Protein AF-A0A2P5WRZ6-F1 (afdb_monomer)

Radius of gyration: 30.96 Å; Cα contacts (8 Å, |Δi|>4): 59; chains: 1; bounding box: 81×40×63 Å

Mean predicted aligned error: 20.82 Å

Secondary structure (DSSP, 8-state):
--SSSSSSSS------HHHHHHHHHHHHHHHHHH-S--HHHHHHHHHTT--GGGGS-GGGSHHHHHHHHTS-------GGG-SS-GGG------TTTSPPSS-SPPP-PPP-GGG-----SSPBPTTT--BT--GGG---

Foldseek 3Di:
DPPPPPPPPPDPPDDDPVVVVVCVVVQVVCCVVVLADDPVLVVVCVVVVHDCVVSHDPCPDPVVVCVVVVDDDPPPPDPVPDPDDCVVPPVPPPPVPDDDPPDDPDPPDDDDPVNDDDPDPADAEPPPRHHDDYVVPDPD

pLDDT: mean 72.68, std 15.56, range [30.08, 92.75]

Solvent-accessible surface area (backbone atoms only — not comparable to full-atom values): 9472 Å² total; per-residue (Å²): 146,82,87,85,73,83,81,78,85,78,79,86,71,84,72,56,76,71,59,52,52,53,52,49,51,57,54,52,50,48,30,72,73,65,42,41,69,46,73,67,58,47,54,52,23,58,75,69,74,44,74,55,68,81,54,44,41,66,75,77,34,68,68,44,45,49,59,66,65,63,54,79,71,74,71,78,69,59,79,89,74,49,93,64,64,70,82,75,65,67,81,71,75,57,75,88,76,49,78,71,86,82,62,78,77,79,78,82,74,79,81,52,76,91,68,60,73,75,88,69,72,80,67,50,15,84,79,82,63,43,67,90,43,50,66,91,69,55,95,123

Organism: Gossypium barbadense (NCBI:txid3634)

Sequence (140 aa):
MTWLESDMEGYTNTPSDGEVDECRSIFMMRFQTLHYPCAHVMAASTKVSLHFEKFIDEVYTLKCTLRVWENEFHVLLDLSTWEVPLTTLELVPDKGLRRNPKGHPQSSKIHNEMDIREKSDKKLCGVCRLAGHNRSKCLH

Structure (mmCIF, N/CA/C/O backbone):
data_AF-A0A2P5WRZ6-F1
#
_entry.id   AF-A0A2P5WRZ6-F1
#
loop_
_atom_site.group_PDB
_atom_site.id
_atom_site.type_symbol
_atom_site.label_atom_id
_atom_site.label_alt_id
_atom_site.label_comp_id
_atom_site.label_asym_id
_atom_site.label_entity_id
_atom_site.label_seq_id
_atom_site.pdbx_PDB_ins_code
_atom_site.C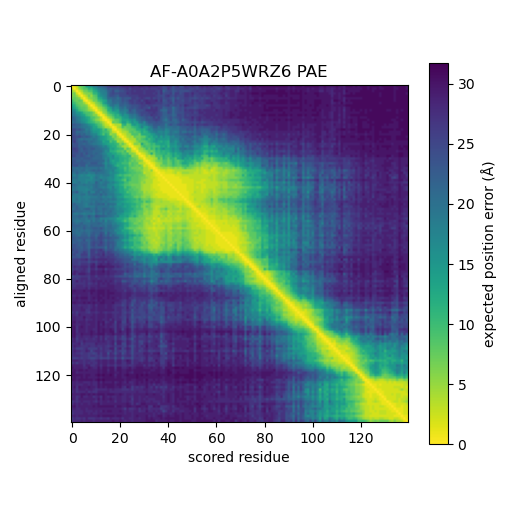artn_x
_atom_site.Cartn_y
_atom_site.Cartn_z
_atom_site.occupancy
_atom_site.B_iso_or_equiv
_atom_site.auth_seq_id
_atom_site.auth_comp_id
_atom_site.auth_asym_id
_atom_site.auth_atom_id
_atom_site.pdbx_PDB_model_num
ATOM 1 N N . MET A 1 1 ? 14.863 -23.299 -6.876 1.00 43.09 1 MET A N 1
ATOM 2 C CA . MET A 1 1 ? 15.542 -22.547 -7.950 1.00 43.09 1 MET A CA 1
ATOM 3 C C . MET A 1 1 ? 15.029 -23.027 -9.314 1.00 43.09 1 MET A C 1
ATOM 5 O O . MET A 1 1 ? 15.828 -23.411 -10.144 1.00 43.09 1 MET A O 1
ATOM 9 N N . THR A 1 2 ? 13.703 -23.043 -9.522 1.00 40.53 2 THR A N 1
ATOM 10 C CA . THR A 1 2 ? 13.052 -23.480 -10.785 1.00 40.53 2 THR A CA 1
ATOM 11 C C . THR A 1 2 ? 11.623 -22.916 -10.941 1.00 40.53 2 THR A C 1
ATOM 13 O O . THR A 1 2 ? 10.811 -23.473 -11.663 1.00 40.53 2 THR A O 1
ATOM 16 N N . TRP A 1 3 ? 11.284 -21.815 -10.259 1.00 30.08 3 TRP A N 1
ATOM 17 C CA . TRP A 1 3 ? 9.945 -21.195 -10.337 1.00 30.08 3 TRP A CA 1
ATOM 18 C C . TRP A 1 3 ? 9.994 -19.728 -10.800 1.00 30.08 3 TRP A C 1
ATOM 20 O O . TRP A 1 3 ? 9.095 -18.955 -10.504 1.00 30.08 3 TRP A O 1
ATOM 30 N N . LEU A 1 4 ? 11.058 -19.332 -11.508 1.00 42.81 4 LEU A N 1
ATOM 31 C CA . LEU A 1 4 ? 11.237 -17.977 -12.056 1.00 42.81 4 LEU A CA 1
ATOM 32 C C . LEU A 1 4 ? 11.672 -17.983 -13.533 1.00 42.81 4 LEU A C 1
ATOM 34 O O . LEU A 1 4 ? 12.273 -17.023 -14.001 1.00 42.81 4 LEU A O 1
ATOM 38 N N . GLU A 1 5 ? 11.381 -19.054 -14.274 1.00 39.41 5 GLU A N 1
ATOM 39 C CA . GLU A 1 5 ? 11.706 -19.132 -15.711 1.00 39.41 5 GLU A CA 1
ATOM 40 C C . GLU A 1 5 ? 10.474 -19.303 -16.612 1.00 39.41 5 GLU A C 1
ATOM 42 O O . GLU A 1 5 ? 10.603 -19.200 -17.824 1.00 39.41 5 GLU A O 1
ATOM 47 N N . SER A 1 6 ? 9.267 -19.491 -16.063 1.00 36.31 6 SER A N 1
ATOM 48 C CA . SER A 1 6 ? 8.074 -19.773 -16.885 1.00 36.31 6 SER A CA 1
ATOM 49 C C . SER A 1 6 ? 7.199 -18.560 -17.221 1.00 36.31 6 SER A C 1
ATOM 51 O O . SER A 1 6 ? 6.359 -18.671 -18.106 1.00 36.31 6 SER A O 1
ATOM 53 N N . ASP A 1 7 ? 7.419 -17.395 -16.602 1.00 40.50 7 ASP A N 1
ATOM 54 C CA . ASP A 1 7 ? 6.585 -16.200 -16.842 1.00 40.50 7 ASP A CA 1
ATOM 55 C C . ASP A 1 7 ? 7.252 -15.145 -17.748 1.00 40.50 7 ASP A C 1
ATOM 57 O O . ASP A 1 7 ? 6.705 -14.060 -17.950 1.00 40.50 7 ASP A O 1
ATOM 61 N N . MET A 1 8 ? 8.425 -15.440 -18.325 1.00 44.78 8 MET A N 1
ATOM 62 C CA . MET A 1 8 ? 9.182 -14.484 -19.151 1.00 44.78 8 MET A CA 1
ATOM 63 C C . MET A 1 8 ? 9.031 -14.656 -20.673 1.00 44.78 8 MET A C 1
ATOM 65 O O . MET A 1 8 ? 9.710 -13.960 -21.420 1.00 44.78 8 MET A O 1
ATOM 69 N N . GLU A 1 9 ? 8.130 -15.516 -21.159 1.00 43.38 9 GLU A N 1
ATOM 70 C CA . GLU A 1 9 ? 7.896 -15.696 -22.609 1.00 43.38 9 GLU A CA 1
ATOM 71 C C . GLU A 1 9 ? 6.635 -14.981 -23.145 1.00 43.38 9 GLU A C 1
ATOM 73 O O . GLU A 1 9 ? 6.262 -15.153 -24.302 1.00 43.38 9 GLU A O 1
ATOM 78 N N . GLY A 1 10 ? 5.979 -14.132 -22.343 1.00 40.53 10 GLY A N 1
ATOM 79 C CA . GLY A 1 10 ? 4.699 -13.504 -22.717 1.00 40.53 10 GLY A CA 1
ATOM 80 C C . GLY A 1 10 ? 4.719 -12.027 -23.137 1.00 40.53 10 GLY A C 1
ATOM 81 O O . GLY A 1 10 ? 3.684 -11.518 -23.557 1.00 40.53 10 GLY A O 1
ATOM 82 N N . TYR A 1 11 ? 5.839 -11.306 -23.027 1.00 44.19 11 TYR A N 1
ATOM 83 C CA . TYR A 1 11 ? 5.880 -9.851 -23.264 1.00 44.19 11 TYR A CA 1
ATOM 84 C C . TYR A 1 11 ? 6.695 -9.479 -24.511 1.00 44.19 11 TYR A C 1
ATOM 86 O O . TYR A 1 11 ? 7.703 -8.783 -24.440 1.00 44.19 11 TYR A O 1
ATOM 94 N N . THR A 1 12 ? 6.237 -9.906 -25.689 1.00 45.12 12 THR A N 1
ATOM 95 C CA . THR A 1 12 ? 6.702 -9.361 -26.980 1.00 45.12 12 THR A CA 1
ATOM 96 C C . THR A 1 12 ? 5.676 -8.405 -27.582 1.00 45.12 12 THR A C 1
ATOM 98 O O . THR A 1 12 ? 5.293 -8.540 -28.740 1.00 45.12 12 THR A O 1
ATOM 101 N N . ASN A 1 13 ? 5.232 -7.422 -26.802 1.00 51.28 13 ASN A N 1
ATOM 102 C CA . ASN A 1 13 ? 4.683 -6.197 -27.372 1.00 51.28 13 ASN A CA 1
ATOM 103 C C . ASN A 1 13 ? 5.735 -5.116 -27.162 1.00 51.28 13 ASN A C 1
ATOM 105 O O . ASN A 1 13 ? 5.921 -4.647 -26.043 1.00 51.28 13 ASN A O 1
ATOM 109 N N . THR A 1 14 ? 6.466 -4.775 -28.222 1.00 52.50 14 THR A N 1
ATOM 110 C CA . THR A 1 14 ? 7.314 -3.582 -28.256 1.00 52.50 14 THR A CA 1
ATOM 111 C C . THR A 1 14 ? 6.401 -2.359 -28.133 1.00 52.50 14 THR A C 1
ATOM 113 O O . THR A 1 14 ? 5.622 -2.122 -29.062 1.00 52.50 14 THR A O 1
ATOM 116 N N . PRO A 1 15 ? 6.433 -1.607 -27.018 1.00 49.06 15 PRO A N 1
ATOM 117 C CA . PRO A 1 15 ? 5.628 -0.401 -26.885 1.00 49.06 15 PRO A CA 1
ATOM 118 C C . PRO A 1 15 ? 6.155 0.650 -27.859 1.00 49.06 15 PRO A C 1
ATOM 120 O O . PRO A 1 15 ? 7.362 0.741 -28.090 1.00 49.06 15 PRO A O 1
ATOM 123 N N . SER A 1 16 ? 5.252 1.430 -28.447 1.00 52.25 16 SER A N 1
ATOM 124 C CA . S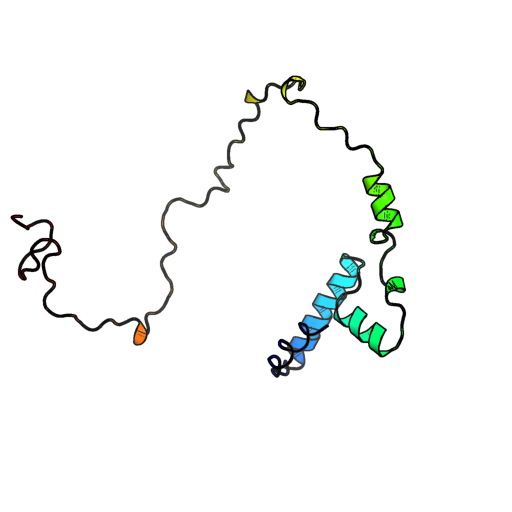ER A 1 16 ? 5.637 2.544 -29.316 1.00 52.25 16 SER A CA 1
ATOM 125 C C . SER A 1 16 ? 6.469 3.575 -28.539 1.00 52.25 16 SER A C 1
ATOM 127 O O . SER A 1 16 ? 6.230 3.792 -27.351 1.00 52.25 16 SER A O 1
ATOM 129 N N . ASP A 1 17 ? 7.433 4.225 -29.199 1.00 50.34 17 ASP A N 1
ATOM 130 C CA . ASP A 1 17 ? 8.431 5.107 -28.565 1.00 50.34 17 ASP A CA 1
ATOM 131 C C . ASP A 1 17 ? 7.828 6.212 -27.668 1.00 50.34 17 ASP A C 1
ATOM 133 O O . ASP A 1 17 ? 8.443 6.621 -26.684 1.00 50.34 17 ASP A O 1
ATOM 137 N N . GLY A 1 18 ? 6.596 6.657 -27.953 1.00 49.19 18 GLY A N 1
ATOM 138 C CA . GLY A 1 18 ? 5.878 7.647 -27.139 1.00 49.19 18 GLY A CA 1
ATOM 139 C C . GLY A 1 18 ? 5.349 7.120 -25.797 1.00 49.19 18 GLY A C 1
ATOM 140 O O . GLY A 1 18 ? 5.276 7.869 -24.827 1.00 49.19 18 GLY A O 1
ATOM 141 N N . GLU A 1 19 ? 5.033 5.829 -25.705 1.00 45.78 19 GLU A N 1
ATOM 142 C CA . GLU A 1 19 ? 4.515 5.177 -24.491 1.00 45.78 19 GLU A CA 1
ATOM 143 C C . GLU A 1 19 ? 5.656 4.841 -23.511 1.00 45.78 19 GLU A C 1
ATOM 145 O O . GLU A 1 19 ? 5.496 4.872 -22.286 1.00 45.78 19 GLU A O 1
ATOM 150 N N . VAL A 1 20 ? 6.850 4.598 -24.063 1.00 51.34 20 VAL A N 1
ATOM 151 C CA . VAL A 1 20 ? 8.091 4.375 -23.312 1.00 51.34 20 VAL A CA 1
ATOM 152 C C . VAL A 1 20 ? 8.542 5.656 -22.606 1.00 51.34 20 VAL A C 1
ATOM 154 O O . VAL A 1 20 ? 8.980 5.583 -21.459 1.00 51.34 20 VAL A O 1
ATOM 157 N N . ASP A 1 21 ? 8.400 6.827 -23.235 1.00 49.38 21 ASP A N 1
ATOM 158 C CA . ASP A 1 21 ? 8.821 8.119 -22.669 1.00 49.38 21 ASP A CA 1
ATOM 159 C C . ASP A 1 21 ? 7.896 8.608 -21.537 1.00 49.38 21 ASP A C 1
ATOM 161 O O . ASP A 1 21 ? 8.378 9.094 -20.508 1.00 49.38 21 ASP A O 1
ATOM 165 N N . GLU A 1 22 ? 6.580 8.406 -21.660 1.00 45.38 22 GLU A N 1
ATOM 166 C CA . GLU A 1 22 ? 5.616 8.697 -20.589 1.00 45.38 22 GLU A CA 1
ATOM 167 C C . GLU A 1 22 ? 5.797 7.746 -19.395 1.00 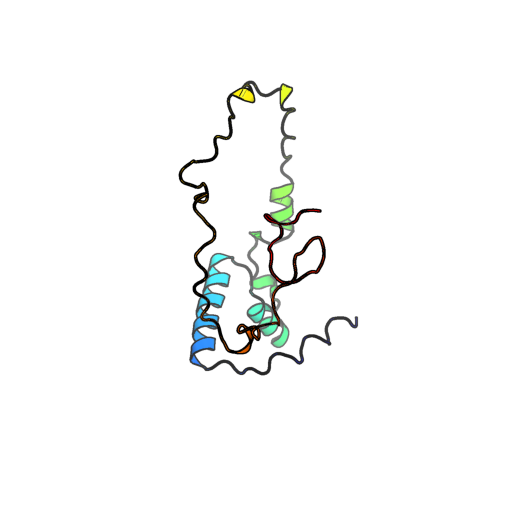45.38 22 GLU A C 1
ATOM 169 O O . GLU A 1 22 ? 5.884 8.194 -18.244 1.00 45.38 22 GLU A O 1
ATOM 174 N N . CYS A 1 23 ? 5.977 6.444 -19.655 1.00 49.44 23 CYS A N 1
ATOM 175 C CA . CYS A 1 23 ? 6.335 5.480 -18.615 1.00 49.44 23 CYS A CA 1
ATOM 176 C C . CYS A 1 23 ? 7.667 5.838 -17.948 1.00 49.44 23 CYS A C 1
ATOM 178 O O . CYS A 1 23 ? 7.770 5.753 -16.725 1.00 49.44 23 CYS A O 1
ATOM 180 N N . ARG A 1 24 ? 8.673 6.294 -18.710 1.00 53.53 24 ARG A N 1
ATOM 181 C CA . ARG A 1 24 ? 9.967 6.733 -18.164 1.00 53.53 24 ARG A CA 1
ATOM 182 C C . ARG A 1 24 ? 9.800 7.956 -17.262 1.00 53.53 24 ARG A C 1
ATOM 184 O O . ARG A 1 24 ? 10.396 7.982 -16.190 1.00 53.53 24 ARG A O 1
ATOM 191 N N . SER A 1 25 ? 8.958 8.917 -17.644 1.00 53.28 25 SER A N 1
ATOM 192 C CA . SER A 1 25 ? 8.656 10.127 -16.865 1.00 53.28 25 SER A CA 1
ATOM 193 C C . SER A 1 25 ? 7.928 9.817 -15.547 1.00 53.28 25 SER A C 1
ATOM 195 O O . SER A 1 25 ? 8.403 10.179 -14.468 1.00 53.28 25 SER A O 1
ATOM 197 N N . ILE A 1 26 ? 6.835 9.047 -15.598 1.00 55.78 26 ILE A N 1
ATOM 198 C CA . ILE A 1 26 ? 6.059 8.643 -14.409 1.00 55.78 26 ILE A CA 1
ATOM 199 C C . ILE A 1 26 ? 6.912 7.804 -13.448 1.00 55.78 26 ILE A C 1
ATOM 201 O O . ILE A 1 26 ? 6.826 7.933 -12.224 1.00 55.78 26 ILE A O 1
ATOM 205 N N . PHE A 1 27 ? 7.746 6.925 -13.996 1.00 55.75 27 PHE A N 1
ATOM 206 C CA . PHE A 1 27 ? 8.579 6.015 -13.224 1.00 55.75 27 PHE A CA 1
ATOM 207 C C . PHE A 1 27 ? 9.777 6.714 -12.567 1.00 55.75 27 PHE A C 1
ATOM 209 O O . PHE A 1 27 ? 10.135 6.378 -11.437 1.00 55.75 27 PHE A O 1
ATOM 216 N N . MET A 1 28 ? 10.354 7.724 -13.224 1.00 56.69 28 MET A N 1
ATOM 217 C CA . MET A 1 28 ? 11.401 8.568 -12.639 1.00 56.69 28 MET A CA 1
ATOM 218 C C . MET A 1 28 ? 10.829 9.470 -11.534 1.00 56.69 28 MET A C 1
ATOM 220 O O . MET A 1 28 ? 11.423 9.586 -10.463 1.00 56.69 28 MET A O 1
ATOM 224 N N . MET A 1 29 ? 9.618 10.005 -11.731 1.00 56.47 29 MET A N 1
ATOM 225 C CA . MET A 1 29 ? 8.912 10.789 -10.712 1.00 56.47 29 MET A CA 1
ATOM 226 C C . MET A 1 29 ? 8.639 9.968 -9.439 1.00 56.47 29 MET A C 1
ATOM 228 O O . MET A 1 29 ? 8.855 10.452 -8.330 1.00 56.47 29 MET A O 1
ATOM 232 N N . ARG A 1 30 ? 8.259 8.688 -9.573 1.00 60.91 30 ARG A N 1
ATOM 233 C CA . ARG A 1 30 ? 8.071 7.777 -8.427 1.00 60.91 30 ARG A CA 1
ATOM 234 C C . ARG A 1 30 ? 9.345 7.545 -7.612 1.00 60.91 30 ARG A C 1
ATO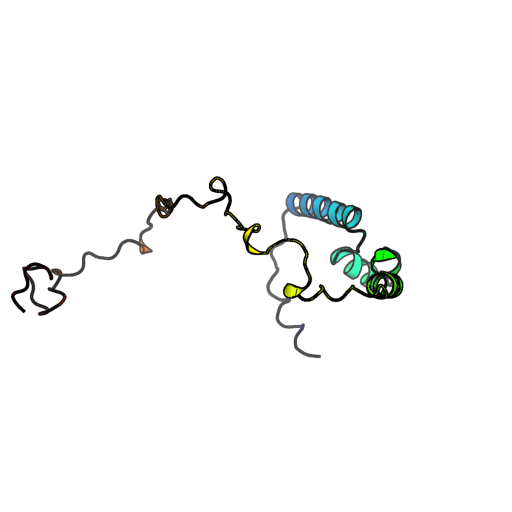M 236 O O . ARG A 1 30 ? 9.250 7.465 -6.391 1.00 60.91 30 ARG A O 1
ATOM 243 N N . PHE A 1 31 ? 10.511 7.461 -8.256 1.00 60.94 31 PHE A N 1
ATOM 244 C CA . PHE A 1 31 ? 11.794 7.350 -7.551 1.00 60.94 31 PHE A CA 1
ATOM 245 C C . PHE A 1 31 ? 12.078 8.599 -6.709 1.00 60.94 31 PHE A C 1
ATOM 247 O O . PHE A 1 31 ? 12.453 8.480 -5.548 1.00 60.94 31 PHE A O 1
ATOM 254 N N . GLN A 1 32 ? 11.835 9.788 -7.268 1.00 65.31 32 GLN A N 1
ATOM 255 C CA . GLN A 1 32 ? 12.040 11.053 -6.556 1.00 65.31 32 GLN A CA 1
ATOM 256 C C . GLN A 1 32 ? 11.091 11.221 -5.364 1.00 65.31 32 GLN A C 1
ATOM 258 O O . GLN A 1 32 ? 11.487 11.788 -4.357 1.00 65.31 32 GLN A O 1
ATOM 263 N N . THR A 1 33 ? 9.851 10.730 -5.461 1.00 73.06 33 THR A N 1
ATOM 264 C CA . THR A 1 33 ? 8.869 10.837 -4.369 1.00 73.06 33 THR A CA 1
ATOM 265 C C . THR A 1 33 ? 9.065 9.783 -3.284 1.00 73.06 33 THR A C 1
ATOM 267 O O . THR A 1 33 ? 8.922 10.081 -2.103 1.00 73.06 33 THR A O 1
ATOM 270 N N . LEU A 1 34 ? 9.339 8.534 -3.670 1.00 77.44 34 LEU A N 1
ATOM 271 C CA . LEU A 1 34 ? 9.450 7.430 -2.718 1.00 77.44 34 LEU A CA 1
ATOM 272 C C . LEU A 1 34 ? 10.867 7.254 -2.190 1.00 77.44 34 LEU A C 1
ATOM 274 O O . LEU A 1 34 ? 11.030 6.492 -1.251 1.00 77.44 34 LEU A O 1
ATOM 278 N N . HIS A 1 35 ? 11.876 7.910 -2.769 1.00 80.75 35 HIS A N 1
ATOM 279 C CA . HIS A 1 35 ? 13.282 7.759 -2.385 1.00 80.75 35 HIS A CA 1
ATOM 280 C C . HIS A 1 35 ? 13.757 6.287 -2.355 1.00 80.75 35 HIS A C 1
ATOM 282 O O . HIS A 1 35 ? 14.638 5.899 -1.585 1.00 80.75 35 HIS A O 1
ATOM 288 N N . TYR A 1 36 ? 13.142 5.448 -3.196 1.00 83.81 36 TYR A N 1
ATOM 289 C CA . TYR A 1 36 ? 13.397 4.013 -3.286 1.00 83.81 36 TYR A CA 1
ATOM 290 C C . TYR A 1 36 ? 13.571 3.599 -4.753 1.00 83.81 36 TYR A C 1
ATOM 292 O O . TYR A 1 36 ? 12.697 3.915 -5.571 1.00 83.81 36 TYR A O 1
ATOM 300 N N . PRO A 1 37 ? 14.661 2.886 -5.111 1.00 84.25 37 PRO A N 1
ATOM 301 C CA . PRO A 1 37 ? 14.953 2.486 -6.475 1.00 84.25 37 PRO A CA 1
ATOM 302 C C . PRO A 1 37 ? 13.873 1.554 -6.994 1.00 84.25 37 PRO A C 1
ATOM 304 O O . PRO A 1 37 ? 13.506 0.534 -6.423 1.00 84.25 37 PRO A O 1
ATOM 307 N N . CYS A 1 38 ? 13.362 1.926 -8.140 1.00 83.88 38 CYS A N 1
ATOM 308 C CA . CYS A 1 38 ? 12.343 1.198 -8.846 1.00 83.88 38 CYS A CA 1
ATOM 309 C C . CYS A 1 38 ? 12.974 0.042 -9.657 1.00 83.88 38 CYS A C 1
ATOM 311 O O . CYS A 1 38 ? 14.181 0.028 -9.909 1.00 83.88 38 CYS A O 1
ATOM 313 N N . ALA A 1 39 ? 12.177 -0.953 -10.069 1.00 85.31 39 ALA A N 1
ATOM 314 C CA . ALA A 1 39 ? 12.694 -2.213 -10.626 1.00 85.31 39 ALA A CA 1
ATOM 315 C C . ALA A 1 39 ? 13.674 -2.039 -11.808 1.00 85.31 39 ALA A C 1
ATOM 317 O O . ALA A 1 39 ? 14.682 -2.739 -11.872 1.00 85.31 39 ALA A O 1
ATOM 318 N N . HIS A 1 40 ? 13.446 -1.071 -12.706 1.00 85.44 40 HIS A N 1
ATOM 319 C CA . HIS A 1 40 ? 14.375 -0.789 -13.806 1.00 85.44 40 HIS A CA 1
ATOM 320 C C . HIS A 1 40 ? 15.731 -0.250 -13.325 1.00 85.44 40 HIS A C 1
ATOM 322 O O . HIS A 1 40 ? 16.754 -0.623 -13.891 1.00 85.44 40 HIS A O 1
ATOM 328 N N . VAL A 1 41 ? 15.769 0.589 -12.280 1.00 84.81 41 VAL A N 1
ATOM 329 C CA . VAL A 1 41 ? 17.032 1.089 -11.701 1.00 84.81 41 VAL A CA 1
ATOM 330 C C . VAL A 1 41 ? 17.802 -0.059 -11.059 1.00 84.81 41 VAL A C 1
ATOM 332 O O . VAL A 1 41 ? 19.013 -0.157 -11.246 1.00 84.81 41 VAL A O 1
ATOM 335 N N . MET A 1 42 ? 17.104 -0.967 -10.373 1.00 86.56 42 MET A N 1
ATOM 336 C CA . MET A 1 42 ? 17.695 -2.182 -9.805 1.00 86.56 42 MET A CA 1
ATOM 337 C C . MET A 1 42 ? 18.294 -3.069 -10.904 1.00 86.56 42 MET A C 1
ATOM 339 O O . MET A 1 42 ? 19.477 -3.395 -10.849 1.00 86.56 42 MET A O 1
ATOM 343 N N . ALA A 1 43 ? 17.518 -3.381 -11.947 1.00 88.31 43 ALA A N 1
ATOM 344 C CA . ALA A 1 43 ? 17.961 -4.219 -13.061 1.00 88.31 43 ALA A CA 1
ATOM 345 C C . ALA A 1 43 ? 19.131 -3.595 -13.844 1.00 88.31 43 ALA A C 1
ATOM 347 O O . ALA A 1 43 ? 20.107 -4.279 -14.159 1.00 88.31 43 ALA A O 1
ATOM 348 N N . ALA A 1 44 ? 19.070 -2.287 -14.122 1.00 87.94 44 ALA A N 1
ATOM 349 C CA . ALA A 1 44 ? 20.159 -1.559 -14.764 1.00 87.94 44 ALA A CA 1
ATOM 350 C C . ALA A 1 44 ? 21.422 -1.565 -13.893 1.00 87.94 44 ALA A C 1
ATOM 352 O O . ALA A 1 44 ? 22.503 -1.836 -14.409 1.00 87.94 44 ALA A O 1
ATOM 353 N N . SER A 1 45 ? 21.285 -1.345 -12.580 1.00 86.94 45 SER A N 1
ATOM 354 C CA . SER A 1 45 ? 22.405 -1.354 -11.630 1.00 86.94 45 SER A CA 1
ATOM 355 C C . SER A 1 45 ? 23.083 -2.720 -11.568 1.00 86.94 45 SER A C 1
ATOM 357 O O . SER A 1 45 ? 24.306 -2.789 -11.650 1.00 86.94 45 SER A O 1
ATOM 359 N N . THR A 1 46 ? 22.310 -3.810 -11.520 1.00 88.56 46 THR A N 1
ATOM 360 C CA . THR A 1 46 ? 22.851 -5.175 -11.587 1.00 88.56 46 THR A CA 1
ATOM 361 C C . THR A 1 46 ? 23.606 -5.416 -12.893 1.00 88.56 46 THR A C 1
ATOM 363 O O . THR A 1 46 ? 24.689 -5.995 -12.872 1.00 88.56 46 THR A O 1
ATOM 366 N N . LYS A 1 47 ? 23.086 -4.924 -14.026 1.00 91.81 47 LYS A N 1
ATOM 367 C CA . LYS A 1 47 ? 23.730 -5.073 -15.341 1.00 91.81 47 LYS A CA 1
ATOM 368 C C . LYS A 1 47 ? 25.086 -4.371 -15.432 1.00 91.81 47 LYS A C 1
ATOM 370 O O . LYS A 1 47 ? 25.961 -4.849 -16.147 1.00 91.81 47 LYS A O 1
ATOM 375 N N . VAL A 1 48 ? 25.262 -3.251 -14.731 1.00 90.81 48 VAL A N 1
ATOM 376 C CA . VAL A 1 48 ? 26.523 -2.489 -14.707 1.00 90.81 48 VAL A CA 1
ATOM 377 C C . VAL A 1 48 ? 27.348 -2.714 -13.433 1.00 90.81 48 VAL A C 1
ATOM 379 O O . VAL A 1 48 ? 28.269 -1.949 -13.160 1.00 90.81 48 VAL A O 1
ATOM 382 N N . SER A 1 49 ? 27.030 -3.748 -12.645 1.00 89.19 49 SER A N 1
ATOM 383 C CA . SER A 1 49 ? 27.713 -4.081 -11.384 1.00 89.19 49 SER A CA 1
ATOM 384 C C . SER A 1 49 ? 27.774 -2.921 -10.377 1.00 89.19 49 SER A C 1
ATOM 386 O O . SER A 1 49 ? 28.736 -2.780 -9.621 1.00 89.19 49 SER A O 1
ATOM 388 N N . LEU A 1 50 ? 26.741 -2.077 -10.353 1.00 89.06 50 LEU A N 1
ATOM 389 C CA . LEU A 1 50 ? 26.572 -1.031 -9.351 1.00 89.06 50 LEU A CA 1
ATOM 390 C C . LEU A 1 50 ? 25.812 -1.573 -8.139 1.00 89.06 50 LEU A C 1
ATOM 392 O O . LEU A 1 50 ? 24.766 -2.210 -8.264 1.00 89.06 50 LEU A O 1
ATOM 396 N N . HIS A 1 51 ? 26.308 -1.241 -6.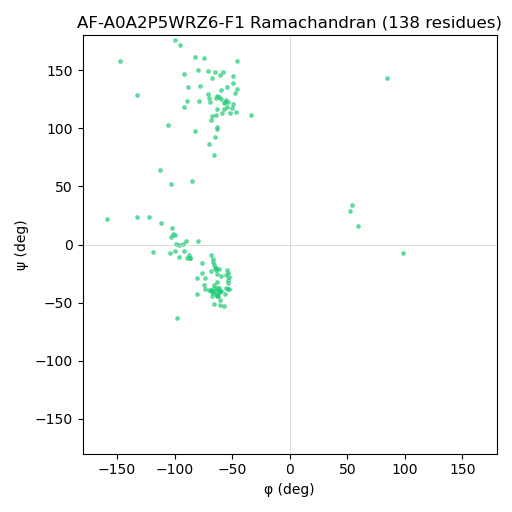948 1.00 85.31 51 HIS A N 1
ATOM 397 C CA . HIS A 1 51 ? 25.577 -1.464 -5.706 1.00 85.31 51 HIS A CA 1
ATOM 398 C C . HIS A 1 51 ? 24.360 -0.539 -5.648 1.00 85.31 51 HIS A C 1
ATOM 400 O O . HIS A 1 51 ? 24.499 0.666 -5.427 1.00 85.31 51 HIS A O 1
ATOM 406 N N . PHE A 1 52 ? 23.170 -1.115 -5.829 1.00 78.12 52 PHE A N 1
ATOM 407 C CA . PHE A 1 52 ? 21.909 -0.375 -5.830 1.00 78.12 52 PHE A CA 1
ATOM 408 C C . PHE A 1 52 ? 21.577 0.259 -4.471 1.00 78.12 52 PHE A C 1
ATOM 410 O O . PHE A 1 52 ? 20.795 1.202 -4.413 1.00 78.12 52 PHE A O 1
ATOM 417 N N . GLU A 1 53 ? 22.179 -0.234 -3.384 1.00 81.00 53 GLU A N 1
ATOM 418 C CA . GLU A 1 53 ? 21.991 0.273 -2.018 1.00 81.00 53 GLU A CA 1
ATOM 419 C C . GLU A 1 53 ? 22.297 1.770 -1.902 1.00 81.00 53 GLU A C 1
ATOM 421 O O . GLU A 1 53 ? 21.695 2.456 -1.087 1.00 81.00 53 GLU A O 1
ATOM 426 N N . LYS A 1 54 ? 23.159 2.305 -2.777 1.00 81.56 54 LYS A N 1
ATOM 427 C CA . LYS A 1 54 ? 23.465 3.742 -2.856 1.00 81.56 54 LYS A CA 1
ATOM 428 C C . LYS A 1 54 ? 22.279 4.606 -3.298 1.00 81.56 54 LYS A C 1
ATOM 430 O O . LYS A 1 54 ? 22.332 5.820 -3.143 1.00 81.56 54 LYS A O 1
ATOM 435 N N . PHE A 1 55 ? 21.252 4.000 -3.891 1.00 81.62 55 PHE A N 1
ATOM 436 C CA . PHE A 1 55 ? 20.037 4.679 -4.341 1.00 81.62 55 PHE A CA 1
ATOM 437 C C . PHE A 1 55 ? 18.874 4.525 -3.354 1.00 81.62 55 PHE A C 1
ATOM 439 O O . PHE A 1 55 ? 17.815 5.100 -3.592 1.00 81.62 55 PHE A O 1
ATOM 446 N N . ILE A 1 56 ? 19.043 3.728 -2.294 1.00 85.06 56 ILE A N 1
ATOM 447 C CA . ILE A 1 56 ? 18.038 3.534 -1.249 1.00 85.06 56 ILE A CA 1
ATOM 448 C C . ILE A 1 56 ? 18.274 4.591 -0.173 1.00 85.06 56 ILE A C 1
ATOM 450 O O . ILE A 1 56 ? 19.367 4.674 0.384 1.00 85.06 56 ILE A O 1
ATOM 454 N N . ASP A 1 57 ? 17.253 5.385 0.130 1.00 87.94 57 ASP A N 1
ATOM 455 C CA . ASP A 1 57 ? 17.322 6.348 1.227 1.00 87.94 57 ASP A CA 1
ATOM 456 C C . ASP A 1 57 ? 17.457 5.656 2.589 1.00 87.94 57 ASP A C 1
ATOM 458 O O . ASP A 1 57 ? 16.935 4.558 2.816 1.00 87.94 57 ASP A O 1
ATOM 462 N N . GLU A 1 58 ? 18.155 6.314 3.515 1.00 87.00 58 GLU A N 1
ATOM 463 C CA . GLU A 1 58 ? 18.408 5.800 4.856 1.00 87.00 58 GLU A CA 1
ATOM 464 C C . GLU A 1 58 ? 17.121 5.401 5.586 1.00 87.00 58 GLU A C 1
ATOM 466 O O . GLU A 1 58 ? 17.155 4.449 6.370 1.00 87.00 58 GLU A O 1
ATOM 471 N N . VAL A 1 59 ? 15.983 6.053 5.315 1.00 86.38 59 VAL A N 1
ATOM 472 C CA . VAL A 1 59 ? 14.686 5.722 5.937 1.00 86.38 59 VAL A CA 1
ATOM 473 C C . VAL A 1 59 ? 14.232 4.283 5.671 1.00 86.38 59 VAL A C 1
ATOM 475 O O . VAL A 1 59 ? 13.549 3.699 6.510 1.00 86.38 59 VAL A O 1
ATOM 478 N N . TYR A 1 60 ? 14.659 3.680 4.558 1.00 86.31 60 TYR A N 1
ATOM 479 C CA . TYR A 1 60 ? 14.349 2.289 4.204 1.00 86.31 60 TYR A CA 1
ATOM 480 C C . TYR A 1 60 ? 15.405 1.292 4.682 1.00 86.31 60 TYR A C 1
ATOM 482 O O . TYR A 1 60 ? 15.284 0.090 4.440 1.00 86.31 60 TYR A O 1
ATOM 490 N N . THR A 1 61 ? 16.454 1.756 5.361 1.00 88.12 61 THR A N 1
ATOM 491 C CA . THR A 1 61 ? 17.441 0.846 5.938 1.00 88.12 61 THR A CA 1
ATOM 492 C C . THR A 1 61 ? 16.844 0.093 7.121 1.00 88.12 61 THR A C 1
ATOM 494 O O . THR A 1 61 ? 16.016 0.608 7.883 1.00 88.12 61 THR A O 1
ATOM 497 N N . LEU A 1 62 ? 17.332 -1.132 7.330 1.00 88.12 62 LEU A N 1
ATOM 498 C CA . LEU A 1 62 ? 16.963 -1.935 8.493 1.00 88.12 62 LEU A CA 1
ATOM 499 C C . LEU A 1 62 ? 17.241 -1.183 9.802 1.00 88.12 62 LEU A C 1
ATOM 501 O O . LEU A 1 62 ? 16.448 -1.245 10.732 1.00 88.12 62 LEU A O 1
ATOM 505 N N . LYS A 1 63 ? 18.336 -0.419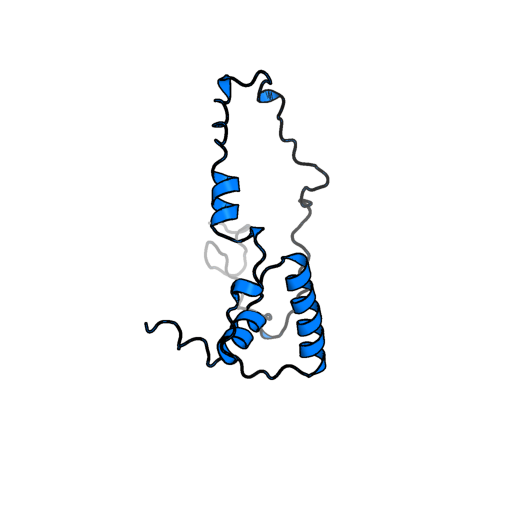 9.856 1.00 89.38 63 LYS A N 1
ATOM 506 C CA . LYS A 1 63 ? 18.711 0.401 11.012 1.00 89.38 63 LYS A CA 1
ATOM 507 C C . LYS A 1 63 ? 17.647 1.451 11.349 1.00 89.38 63 LYS A C 1
ATOM 509 O O . LYS A 1 63 ? 17.290 1.586 12.515 1.00 89.38 63 LYS A O 1
ATOM 514 N N . CYS A 1 64 ? 17.150 2.190 10.357 1.00 88.94 64 CYS A N 1
ATOM 515 C CA . CYS A 1 64 ? 16.090 3.178 10.569 1.00 88.94 64 CYS A CA 1
ATOM 516 C C . CYS A 1 64 ? 14.762 2.514 10.922 1.00 88.94 64 CYS A C 1
ATOM 518 O O . CYS A 1 64 ? 14.092 2.962 11.846 1.00 88.94 64 CYS A O 1
ATOM 520 N N . THR A 1 65 ? 14.439 1.397 10.269 1.00 87.12 65 THR A N 1
ATOM 521 C CA . THR A 1 65 ? 13.259 0.591 10.599 1.00 87.12 65 THR A CA 1
ATOM 522 C C . THR A 1 65 ? 13.300 0.158 12.065 1.00 87.12 65 THR A C 1
ATOM 524 O O . THR A 1 65 ? 12.380 0.460 12.816 1.00 87.12 65 THR A O 1
ATOM 527 N N . LEU A 1 66 ? 14.397 -0.455 12.517 1.00 90.19 66 LEU A N 1
ATOM 528 C CA . LEU A 1 66 ? 14.555 -0.875 13.910 1.00 90.19 66 LEU A CA 1
ATOM 529 C C . LEU A 1 66 ? 14.381 0.287 14.888 1.00 90.19 66 LEU A C 1
ATOM 531 O O . LEU A 1 66 ? 13.668 0.119 15.858 1.00 90.19 66 LEU A O 1
ATOM 535 N N . ARG A 1 67 ? 14.936 1.472 14.608 1.00 88.75 67 ARG A N 1
ATOM 536 C CA . ARG A 1 67 ? 14.742 2.663 15.457 1.00 88.75 67 ARG A CA 1
ATOM 537 C C . ARG A 1 67 ? 13.288 3.132 15.530 1.00 88.75 67 ARG A C 1
ATOM 539 O O . ARG A 1 67 ? 12.849 3.587 16.577 1.00 88.75 67 ARG A O 1
ATOM 546 N N . VAL A 1 68 ? 12.543 3.052 14.426 1.00 86.12 68 VAL A N 1
ATOM 547 C CA . VAL A 1 68 ? 11.113 3.410 14.406 1.00 86.12 68 VAL A CA 1
ATOM 548 C C . VAL A 1 68 ? 10.300 2.428 15.251 1.00 86.12 68 VAL A C 1
ATOM 550 O O . VAL A 1 68 ? 9.421 2.852 15.999 1.00 86.12 68 VAL A O 1
ATOM 553 N N . TRP A 1 69 ? 10.617 1.134 15.150 1.00 85.12 69 TRP A N 1
ATOM 554 C CA . TRP A 1 69 ? 9.923 0.048 15.853 1.00 85.12 69 TRP A CA 1
ATOM 555 C C . TRP A 1 69 ? 10.472 -0.256 17.256 1.00 85.12 69 TRP A C 1
ATOM 557 O O . TRP A 1 69 ? 9.856 -1.027 17.981 1.00 85.12 69 TRP A O 1
ATOM 567 N N . GLU A 1 70 ? 11.606 0.329 17.646 1.00 84.31 70 GLU A N 1
ATOM 568 C CA . GLU A 1 70 ? 12.176 0.250 19.000 1.00 84.31 70 GLU A CA 1
ATOM 569 C C . GLU A 1 70 ? 11.312 1.004 20.015 1.00 84.31 70 GLU A C 1
ATOM 571 O O . GLU A 1 70 ? 11.337 0.692 21.203 1.00 84.31 70 GLU A O 1
ATOM 576 N N . ASN A 1 71 ? 10.507 1.963 19.548 1.00 77.69 71 ASN A N 1
ATOM 577 C CA . ASN A 1 71 ? 9.529 2.617 20.398 1.00 77.69 71 ASN A CA 1
ATOM 578 C C . ASN A 1 71 ? 8.551 1.582 20.952 1.00 77.69 71 ASN A C 1
ATOM 580 O O . ASN A 1 71 ? 7.893 0.853 20.206 1.00 77.69 71 ASN A O 1
ATOM 584 N N . GLU A 1 72 ? 8.432 1.559 22.276 1.00 74.75 72 GLU A N 1
ATOM 585 C CA . GLU A 1 72 ? 7.415 0.785 22.964 1.00 74.75 72 GLU A CA 1
ATOM 586 C C . GLU A 1 72 ? 6.055 1.353 22.546 1.00 74.75 72 GLU A C 1
ATOM 588 O O . GLU A 1 72 ? 5.635 2.425 22.986 1.00 74.75 72 GLU A O 1
ATOM 593 N N . PHE A 1 73 ? 5.378 0.671 21.620 1.00 72.94 73 PHE A N 1
ATOM 594 C CA . PHE A 1 73 ? 3.979 0.960 21.358 1.00 72.94 73 PHE A CA 1
ATOM 595 C C . PHE A 1 73 ? 3.268 0.743 22.681 1.00 72.94 73 PHE A C 1
ATOM 597 O O . PHE A 1 73 ? 3.212 -0.388 23.168 1.00 72.94 73 PHE A O 1
ATOM 604 N N . HIS A 1 74 ? 2.742 1.817 23.271 1.00 73.38 74 HIS A N 1
ATOM 605 C CA . HIS A 1 74 ? 1.818 1.667 24.378 1.00 73.38 74 HIS A CA 1
ATOM 606 C C . HIS A 1 74 ? 0.739 0.705 23.898 1.00 73.38 74 HIS A C 1
ATOM 608 O O . HIS A 1 74 ? 0.017 1.003 22.942 1.00 73.38 74 HIS A O 1
ATOM 614 N N . VAL A 1 75 ? 0.692 -0.480 24.513 1.00 70.38 75 VAL A N 1
ATOM 615 C CA . VAL A 1 75 ? -0.406 -1.417 24.316 1.00 70.38 75 VAL A CA 1
ATOM 616 C C . VAL A 1 75 ? -1.656 -0.581 24.502 1.00 70.38 75 VAL A C 1
ATOM 618 O O . VAL A 1 75 ? -1.782 0.081 25.536 1.00 70.38 75 VAL A O 1
ATOM 621 N N . LEU A 1 76 ? -2.502 -0.524 23.468 1.00 68.19 76 LEU A N 1
ATOM 622 C CA . LEU A 1 76 ? -3.771 0.184 23.546 1.00 68.19 76 LEU A CA 1
ATOM 623 C C . LEU A 1 76 ? -4.413 -0.242 24.861 1.00 68.19 76 LEU A C 1
ATOM 625 O O . LEU A 1 76 ? -4.680 -1.429 25.059 1.00 68.19 76 LEU A O 1
ATOM 629 N N . LEU A 1 77 ? -4.537 0.722 25.774 1.00 70.50 77 LEU A N 1
ATOM 630 C CA . LEU A 1 77 ? -5.133 0.508 27.079 1.00 70.50 77 LEU A CA 1
ATOM 631 C C . LEU A 1 77 ? -6.463 -0.214 26.862 1.00 70.50 77 LEU A C 1
ATOM 633 O O . LEU A 1 77 ? -7.171 0.105 25.900 1.00 70.50 77 LEU A O 1
ATOM 637 N N . ASP A 1 78 ? -6.769 -1.200 27.710 1.00 72.62 78 ASP A N 1
ATOM 638 C CA . ASP A 1 78 ? -8.036 -1.927 27.632 1.00 72.62 78 ASP A CA 1
ATOM 639 C C . ASP A 1 78 ? -9.171 -0.911 27.468 1.00 72.62 78 ASP A C 1
ATOM 641 O O . ASP A 1 78 ? -9.183 0.108 28.160 1.00 72.62 78 ASP A O 1
ATOM 645 N N . LEU A 1 79 ? -10.100 -1.147 26.539 1.00 70.44 79 LEU A N 1
ATOM 646 C CA . LEU A 1 79 ? -11.183 -0.202 26.235 1.00 70.44 79 LEU A CA 1
ATOM 647 C C . LEU A 1 79 ? -11.964 0.196 27.501 1.00 70.44 79 LEU A C 1
ATOM 649 O O . LEU A 1 79 ? -12.544 1.276 27.553 1.00 70.44 79 LEU A O 1
ATOM 653 N N . SER A 1 80 ? -11.950 -0.661 28.530 1.00 70.00 80 SER A N 1
ATOM 654 C CA . SER A 1 80 ? -12.524 -0.410 29.857 1.00 70.00 80 SER A CA 1
ATOM 655 C C . SER A 1 80 ? -11.868 0.738 30.646 1.00 70.00 80 SER A C 1
ATOM 657 O O . SER A 1 80 ? -12.483 1.269 31.566 1.00 70.00 80 SER A O 1
ATOM 659 N N . THR A 1 81 ? -10.641 1.130 30.297 1.00 72.88 81 THR A N 1
ATOM 660 C CA . THR A 1 81 ? -9.850 2.178 30.970 1.00 72.88 81 THR A CA 1
ATOM 661 C C . THR A 1 81 ? -9.905 3.531 30.259 1.00 72.88 81 THR A C 1
ATOM 663 O O . THR A 1 81 ? -9.286 4.495 30.708 1.00 72.88 81 THR A O 1
ATOM 666 N N . TRP A 1 82 ? -10.639 3.630 29.148 1.00 76.44 82 TRP A N 1
ATOM 667 C CA . TRP A 1 82 ? -10.797 4.883 28.418 1.00 76.44 82 TRP A CA 1
ATOM 668 C C . TRP A 1 82 ? -11.839 5.744 29.138 1.00 76.44 82 TRP A C 1
ATOM 670 O O . TRP A 1 82 ? -12.981 5.328 29.311 1.00 76.44 82 TRP A O 1
ATOM 680 N N . GLU A 1 83 ? -11.474 6.968 29.532 1.00 70.75 83 GLU A N 1
ATOM 681 C CA . GLU A 1 83 ? -12.407 7.893 30.203 1.00 70.75 83 GLU A CA 1
ATOM 682 C C . GLU A 1 83 ? -13.557 8.364 29.298 1.00 70.75 83 GLU A C 1
ATOM 684 O O . GLU A 1 83 ? -14.539 8.941 29.767 1.00 70.75 83 GLU A O 1
ATOM 689 N N . VAL A 1 84 ? -13.454 8.112 27.990 1.00 70.50 84 VAL A N 1
ATOM 690 C CA . VAL A 1 84 ? -14.500 8.418 27.018 1.00 70.50 84 VAL A CA 1
ATOM 691 C C . VAL A 1 84 ? -15.401 7.191 26.857 1.00 70.50 84 VAL A C 1
ATOM 693 O O . VAL A 1 84 ? -14.927 6.154 26.388 1.00 70.50 84 VAL A O 1
ATOM 696 N N . PRO A 1 85 ? -16.705 7.286 27.179 1.00 67.19 85 PRO A N 1
ATOM 697 C CA . PRO A 1 85 ? -17.646 6.203 26.930 1.00 67.19 85 PRO A CA 1
ATOM 698 C C . PRO A 1 85 ? -17.651 5.847 25.443 1.00 67.19 85 PRO A C 1
ATOM 700 O O . PRO A 1 85 ? -17.980 6.689 24.612 1.00 67.19 85 PRO A O 1
ATOM 703 N N . LEU A 1 86 ? -17.345 4.594 25.095 1.00 62.81 86 LEU A N 1
ATOM 704 C CA . LEU A 1 86 ? -17.334 4.117 23.703 1.00 62.81 86 LEU A CA 1
ATOM 705 C C . LEU A 1 86 ? -18.665 4.374 22.968 1.00 62.81 86 LEU A C 1
ATOM 707 O O . LEU A 1 86 ? -18.710 4.445 21.745 1.00 62.81 86 LEU A O 1
ATOM 711 N N . THR A 1 87 ? -19.750 4.545 23.724 1.00 61.00 87 THR A N 1
ATOM 712 C CA . THR A 1 87 ? -21.094 4.878 23.247 1.00 61.00 87 THR A CA 1
ATOM 713 C C . THR A 1 87 ? -21.181 6.223 22.520 1.00 61.00 87 THR A C 1
ATOM 715 O O . THR A 1 87 ? -22.123 6.421 21.762 1.00 61.00 87 THR A O 1
ATOM 718 N N . THR A 1 88 ? -20.237 7.152 22.724 1.00 57.41 88 THR A N 1
ATOM 719 C CA . THR A 1 88 ? -20.193 8.428 21.982 1.00 57.41 88 THR A CA 1
ATOM 720 C C . THR A 1 88 ? -19.447 8.326 20.653 1.00 57.41 88 THR A C 1
ATOM 722 O O . THR A 1 88 ? -19.589 9.210 19.810 1.00 57.41 88 THR A O 1
ATOM 725 N N . LEU A 1 89 ? -18.727 7.226 20.409 1.00 61.78 89 LEU A N 1
ATOM 726 C CA . LEU A 1 89 ? -18.234 6.846 19.086 1.00 61.78 89 LEU A CA 1
ATOM 727 C C . LEU A 1 89 ? -19.326 6.076 18.334 1.00 61.78 89 LEU A C 1
ATOM 729 O O . LEU A 1 89 ? -19.112 4.967 17.842 1.00 61.78 89 LEU A O 1
ATOM 733 N N . GLU A 1 90 ? -20.515 6.669 18.201 1.00 66.81 90 GLU A N 1
ATOM 734 C CA . GLU A 1 90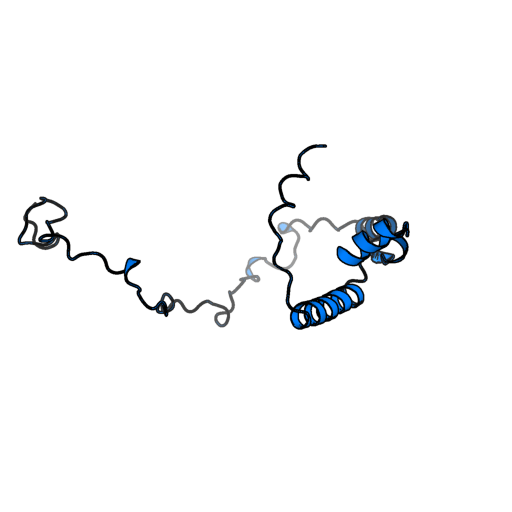 ? -21.364 6.289 17.079 1.00 66.81 90 GLU A CA 1
ATOM 735 C C . GLU A 1 90 ? -20.597 6.677 15.813 1.00 66.81 90 GLU A C 1
ATOM 737 O O . GLU A 1 90 ? -20.557 7.840 15.410 1.00 66.81 90 GLU A O 1
ATOM 742 N N . LEU A 1 91 ? -19.939 5.694 15.196 1.00 68.81 91 LEU A N 1
ATOM 743 C CA . LEU A 1 91 ? -19.396 5.810 13.850 1.00 68.81 91 LEU A CA 1
ATOM 744 C C . LEU A 1 91 ? -20.583 5.957 12.896 1.00 68.81 91 LEU A C 1
ATOM 746 O O . LEU A 1 91 ? -21.006 4.995 12.258 1.00 68.81 91 LEU A O 1
ATOM 750 N N . VAL A 1 92 ? -21.164 7.155 12.845 1.00 73.38 92 VAL A N 1
ATOM 751 C CA . VAL A 1 92 ? -22.233 7.499 11.917 1.00 73.38 92 VAL A CA 1
ATOM 752 C C . VAL A 1 92 ? -21.601 7.493 10.530 1.00 73.38 92 VAL A C 1
ATOM 754 O O . VAL A 1 92 ? -20.781 8.366 10.235 1.00 73.38 92 VAL A O 1
ATOM 757 N N . PRO A 1 93 ? -21.941 6.528 9.656 1.00 71.00 93 PRO A N 1
ATOM 758 C CA . PRO A 1 93 ? -21.403 6.522 8.310 1.00 71.00 93 PRO A CA 1
ATOM 759 C C . PRO A 1 93 ? -21.865 7.802 7.625 1.00 71.00 93 PRO A C 1
ATOM 761 O O . PRO A 1 93 ? -23.070 8.085 7.614 1.00 71.00 93 PRO A O 1
ATOM 764 N N . ASP A 1 94 ? -20.930 8.563 7.060 1.00 77.44 94 ASP A N 1
ATOM 765 C CA . ASP A 1 94 ? -21.266 9.787 6.344 1.00 77.44 94 ASP A CA 1
ATOM 766 C C . ASP A 1 94 ? -22.304 9.469 5.261 1.00 77.44 94 ASP A C 1
ATOM 768 O O . ASP A 1 94 ? -22.075 8.671 4.344 1.00 77.44 94 ASP A O 1
ATOM 772 N N . LYS A 1 95 ? -23.481 10.087 5.389 1.00 75.75 95 LYS A N 1
ATOM 773 C CA . LYS A 1 95 ? -24.594 9.879 4.465 1.00 75.75 95 LYS A CA 1
ATOM 774 C C . LYS A 1 95 ? -24.243 10.337 3.047 1.00 75.75 95 LYS A C 1
ATOM 776 O O . LYS A 1 95 ? -24.818 9.788 2.111 1.00 75.75 95 LYS A O 1
ATOM 781 N N . GLY A 1 96 ? -23.301 11.271 2.890 1.00 77.56 96 GLY A N 1
ATOM 782 C CA . GLY A 1 96 ? -22.784 11.736 1.601 1.00 77.56 96 GLY A CA 1
ATOM 783 C C . GLY A 1 96 ? -21.810 10.765 0.927 1.00 77.56 96 GLY A C 1
ATOM 784 O O . GLY A 1 96 ? -21.719 10.756 -0.298 1.00 77.56 96 GLY A O 1
ATOM 785 N N . LEU A 1 97 ? -21.141 9.897 1.696 1.00 74.88 97 LEU A N 1
ATOM 786 C CA . LEU A 1 97 ? -20.246 8.846 1.180 1.00 74.88 97 LEU A CA 1
ATOM 787 C C . LEU A 1 97 ? -20.956 7.508 0.957 1.00 74.88 97 LEU A C 1
ATOM 789 O O . LEU A 1 97 ? -20.376 6.556 0.425 1.00 74.88 97 LEU A O 1
ATOM 793 N N . ARG A 1 98 ? -22.229 7.407 1.349 1.00 73.81 98 ARG A N 1
ATOM 794 C CA . ARG A 1 98 ? -23.035 6.226 1.061 1.00 73.81 98 ARG A CA 1
ATOM 795 C C . ARG A 1 98 ? -23.218 6.089 -0.446 1.00 73.81 98 ARG A C 1
ATOM 797 O O . ARG A 1 98 ? -23.746 6.981 -1.106 1.00 73.81 98 ARG A O 1
ATOM 804 N N . ARG A 1 99 ? -22.867 4.917 -0.984 1.00 71.38 99 ARG A N 1
ATOM 805 C CA . ARG A 1 99 ? -23.301 4.531 -2.331 1.00 71.38 99 ARG A CA 1
ATOM 806 C C . ARG A 1 99 ? -24.824 4.626 -2.381 1.00 71.38 99 ARG A C 1
ATOM 808 O O . ARG A 1 99 ? -25.511 4.037 -1.547 1.00 71.38 99 ARG A O 1
ATOM 815 N N . ASN A 1 100 ? -25.335 5.400 -3.333 1.00 71.50 100 ASN A N 1
ATOM 816 C CA . ASN A 1 100 ? -26.766 5.585 -3.522 1.00 71.50 100 ASN A CA 1
ATOM 817 C C . ASN A 1 100 ? -27.428 4.205 -3.716 1.00 71.50 100 ASN A C 1
ATOM 819 O O . ASN A 1 100 ? -27.038 3.487 -4.637 1.00 71.50 100 ASN A O 1
ATOM 823 N N . PRO A 1 101 ? -28.417 3.807 -2.895 1.00 66.12 101 PRO A N 1
ATOM 824 C CA . PRO A 1 101 ? -29.104 2.527 -3.067 1.00 66.12 101 PRO A CA 1
ATOM 825 C C . PRO A 1 101 ? -29.960 2.484 -4.342 1.00 66.12 101 PRO A C 1
ATOM 827 O O . PRO A 1 101 ? -30.467 1.421 -4.704 1.00 66.12 101 PRO A O 1
ATOM 830 N N . LYS A 1 102 ? -30.136 3.618 -5.041 1.00 60.09 102 LYS A N 1
ATOM 831 C CA . LYS A 1 102 ? -30.792 3.659 -6.352 1.00 60.09 102 LYS A CA 1
ATOM 832 C C . LYS A 1 102 ? -29.922 3.008 -7.431 1.00 60.09 10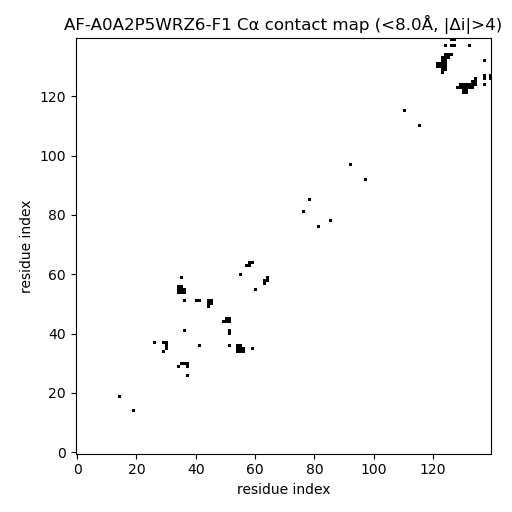2 LYS A C 1
ATOM 834 O O . LYS A 1 102 ? -29.243 3.684 -8.193 1.00 60.09 102 LYS A O 1
ATOM 839 N N . GLY A 1 103 ? -30.088 1.693 -7.527 1.00 68.62 103 GLY A N 1
ATOM 840 C CA . GLY A 1 103 ? -29.932 0.921 -8.752 1.00 68.62 103 GLY A CA 1
ATOM 841 C C . GLY A 1 103 ? -28.510 0.487 -9.081 1.00 68.62 103 GLY A C 1
ATOM 842 O O . GLY A 1 103 ? -27.537 1.210 -8.889 1.00 68.62 103 GLY A O 1
ATOM 843 N N . HIS A 1 104 ? -28.414 -0.718 -9.641 1.00 69.12 104 HIS A N 1
ATOM 844 C CA . HIS A 1 104 ? -27.272 -1.103 -10.457 1.00 69.12 104 HIS A CA 1
ATOM 845 C C . HIS A 1 104 ? -27.109 -0.056 -11.572 1.00 69.12 104 HIS A C 1
ATOM 847 O O . HIS A 1 104 ? -28.127 0.334 -12.159 1.00 69.12 104 HIS A O 1
ATOM 853 N N . PRO A 1 105 ? -25.882 0.411 -11.869 1.00 71.56 105 PRO A N 1
ATOM 854 C CA . PRO A 1 105 ? -25.646 1.229 -13.048 1.00 71.56 105 PRO A CA 1
ATOM 855 C C . PRO A 1 105 ? -26.310 0.567 -14.255 1.00 71.56 105 PRO A C 1
ATOM 857 O O . PRO A 1 105 ? -26.163 -0.638 -14.459 1.00 71.56 105 PRO A O 1
ATOM 860 N N . GLN A 1 106 ? -27.088 1.330 -15.024 1.00 67.44 106 GLN A N 1
ATOM 861 C CA . GLN A 1 106 ? -27.601 0.835 -16.298 1.00 67.44 106 GLN A CA 1
ATOM 862 C C . GLN A 1 106 ? -26.401 0.345 -17.110 1.00 67.44 106 GLN A C 1
ATOM 864 O O . GLN A 1 106 ? -25.445 1.094 -17.315 1.00 67.44 106 GLN A O 1
ATOM 869 N N . SER A 1 107 ? -26.430 -0.926 -17.509 1.00 73.88 107 SER A N 1
ATOM 870 C CA . SER A 1 107 ? -25.392 -1.488 -18.362 1.00 73.88 107 SER A CA 1
ATOM 871 C C . SER A 1 107 ? -25.322 -0.656 -19.640 1.00 73.88 107 SER A C 1
ATOM 873 O O . SER A 1 107 ? -26.275 -0.632 -20.412 1.00 73.88 107 SER A O 1
ATOM 875 N N . SER A 1 108 ? -24.190 0.005 -19.872 1.00 77.81 108 SER A N 1
ATOM 876 C CA . SER A 1 108 ? -23.870 0.648 -21.150 1.00 77.81 108 SER A CA 1
ATOM 877 C C . SER A 1 108 ? -23.370 -0.357 -22.192 1.00 77.81 108 SER A C 1
ATOM 879 O O . SER A 1 108 ? -22.985 0.035 -23.293 1.00 77.81 108 SER A O 1
ATOM 881 N N . LYS A 1 109 ? -23.349 -1.656 -21.855 1.00 82.75 109 LYS A N 1
ATOM 882 C CA . LYS A 1 109 ? -22.903 -2.711 -22.761 1.00 82.75 109 LYS A CA 1
ATOM 883 C C . LYS A 1 109 ? -23.827 -2.763 -23.979 1.00 82.75 109 LYS A C 1
ATOM 885 O O . LYS A 1 109 ? -25.009 -3.082 -23.860 1.00 82.75 109 LYS A O 1
ATOM 890 N N . ILE A 1 110 ? -23.258 -2.494 -25.147 1.00 83.81 110 ILE A N 1
ATOM 891 C CA . ILE A 1 110 ? -23.885 -2.763 -26.439 1.00 83.81 110 ILE A CA 1
ATOM 892 C C . ILE A 1 110 ? -23.929 -4.287 -26.604 1.00 83.81 110 ILE A C 1
ATOM 894 O O . ILE A 1 110 ? -22.898 -4.951 -26.498 1.00 83.81 110 ILE A O 1
ATOM 898 N N . HIS A 1 111 ? -25.124 -4.844 -26.794 1.00 83.62 111 HIS A N 1
ATOM 899 C CA . HIS A 1 111 ? -25.292 -6.276 -27.037 1.00 83.62 111 HIS A CA 1
ATOM 900 C C . HIS A 1 111 ? -24.758 -6.631 -28.429 1.00 83.62 111 HIS A C 1
ATOM 902 O O . HIS A 1 111 ? -25.200 -6.046 -29.417 1.00 83.62 111 HIS A O 1
ATOM 908 N N . ASN A 1 112 ? -23.851 -7.605 -28.499 1.00 85.19 112 ASN A N 1
ATOM 909 C CA . ASN A 1 112 ? -23.359 -8.159 -29.763 1.00 85.19 112 ASN A CA 1
ATOM 910 C C . ASN A 1 112 ? -24.068 -9.484 -30.086 1.00 85.19 112 ASN A C 1
ATOM 912 O O . ASN A 1 112 ? -24.847 -9.992 -29.283 1.00 85.19 112 ASN A O 1
ATOM 916 N N . GLU A 1 113 ? -23.784 -10.071 -31.252 1.00 85.50 113 GLU A N 1
ATOM 917 C CA . GLU A 1 113 ? -24.412 -11.314 -31.730 1.00 85.50 113 GLU A CA 1
ATOM 918 C C . GLU A 1 113 ? -24.322 -12.468 -30.718 1.00 85.50 113 GLU A C 1
ATOM 920 O O . GLU A 1 113 ? -25.308 -13.161 -30.490 1.00 85.50 113 GLU A O 1
ATOM 925 N N . MET A 1 114 ? -23.196 -12.600 -30.006 1.00 84.62 114 MET A N 1
ATOM 926 C CA . MET A 1 114 ? -23.038 -13.615 -28.954 1.00 84.62 114 MET A CA 1
ATOM 927 C C . MET A 1 114 ? -23.984 -13.429 -27.753 1.00 84.62 114 MET A C 1
ATOM 929 O O . MET A 1 114 ? -24.229 -14.380 -27.015 1.00 84.62 114 MET A O 1
ATOM 933 N N . ASP A 1 115 ? -24.508 -12.218 -27.527 1.00 82.50 115 ASP A N 1
ATOM 934 C CA . ASP A 1 115 ? -25.477 -11.933 -26.462 1.00 82.50 115 ASP A CA 1
ATOM 935 C C . ASP A 1 115 ? -26.934 -12.189 -26.914 1.00 82.50 115 ASP A C 1
ATOM 937 O O . ASP A 1 115 ? -27.852 -12.204 -26.084 1.00 82.50 115 ASP A O 1
ATOM 941 N N . ILE A 1 116 ? -27.174 -12.384 -28.218 1.00 79.31 116 ILE A N 1
ATOM 942 C CA . ILE A 1 116 ? -28.498 -12.673 -28.774 1.00 79.31 116 ILE A CA 1
ATOM 943 C C . ILE A 1 116 ? -28.772 -14.167 -28.603 1.00 79.31 116 ILE A C 1
ATOM 945 O O . ILE A 1 116 ? -28.363 -15.001 -29.402 1.00 79.31 116 ILE A O 1
ATOM 949 N N . ARG A 1 117 ? -29.511 -14.527 -27.551 1.00 77.38 117 ARG A N 1
ATOM 950 C CA . ARG A 1 117 ? -30.014 -15.897 -27.412 1.00 77.38 117 ARG A CA 1
ATOM 951 C C . ARG A 1 117 ? -31.113 -16.146 -28.445 1.00 77.38 117 ARG A C 1
ATOM 953 O O . ARG A 1 117 ? -32.072 -15.373 -28.514 1.00 77.38 117 ARG A O 1
ATOM 960 N N . GLU A 1 118 ? -31.001 -17.243 -29.192 1.00 76.06 118 GLU A N 1
ATOM 961 C CA . GLU A 1 118 ? -32.053 -17.713 -30.097 1.00 76.06 118 GLU A CA 1
ATOM 962 C C . GLU A 1 118 ? -33.409 -17.758 -29.376 1.00 76.06 118 GLU A C 1
ATOM 964 O O . GLU A 1 118 ? -33.497 -18.029 -28.170 1.00 76.06 118 GLU A O 1
ATOM 969 N N . LYS A 1 119 ? -34.489 -17.454 -30.106 1.00 69.56 119 LYS A N 1
ATOM 970 C CA . LYS A 1 119 ? -35.853 -17.542 -29.576 1.00 69.56 119 LYS A CA 1
ATOM 971 C C . LYS A 1 119 ? -36.139 -19.011 -29.269 1.00 69.56 119 LYS A C 1
ATOM 973 O O . LYS A 1 119 ? -36.576 -19.745 -30.143 1.00 69.56 119 LYS A O 1
ATOM 978 N N . SER A 1 120 ? -35.872 -19.426 -28.033 1.00 68.44 120 SER A N 1
ATOM 979 C CA . SER A 1 120 ? -36.164 -20.783 -27.586 1.00 68.44 120 SER A CA 1
ATOM 980 C C . SER A 1 120 ? -37.649 -21.082 -27.763 1.00 68.44 120 SER A C 1
ATOM 982 O O . SER A 1 120 ? -38.487 -20.188 -27.580 1.00 68.44 120 SER A O 1
ATOM 984 N N . ASP A 1 121 ? -37.951 -22.348 -28.032 1.00 70.81 121 ASP A N 1
ATOM 985 C CA . ASP A 1 121 ? -39.303 -22.888 -28.120 1.00 70.81 121 ASP A CA 1
ATOM 986 C C . ASP A 1 121 ? -40.213 -22.441 -26.967 1.00 70.81 121 ASP A C 1
ATOM 988 O O . ASP A 1 121 ? -39.761 -22.032 -25.890 1.00 70.81 121 ASP A O 1
ATOM 992 N N . LYS A 1 122 ? -41.527 -22.503 -27.230 1.00 74.38 122 LYS A N 1
ATOM 993 C CA . LYS A 1 122 ? -42.620 -22.063 -26.345 1.00 74.38 122 LYS A CA 1
ATOM 994 C C . LYS A 1 122 ? -42.260 -22.287 -24.874 1.00 74.38 122 LYS A C 1
ATOM 996 O O . LYS A 1 122 ? -42.181 -23.425 -24.419 1.00 74.38 122 LYS A O 1
ATOM 1001 N N . LYS A 1 123 ? -42.063 -21.188 -24.134 1.00 79.00 123 LYS A N 1
ATOM 1002 C CA . LYS A 1 123 ? -41.692 -21.225 -22.713 1.00 79.00 123 LYS A CA 1
ATOM 1003 C C . LYS A 1 123 ? -42.647 -22.148 -21.954 1.00 79.00 123 LYS A C 1
ATOM 1005 O O . LYS A 1 123 ? -43.851 -21.892 -21.904 1.00 79.00 123 LYS A O 1
ATOM 1010 N N . LEU A 1 124 ? -42.095 -23.212 -21.382 1.00 87.88 124 LEU A N 1
ATOM 1011 C CA . LEU A 1 124 ? -42.827 -24.147 -20.538 1.00 87.88 124 LEU A CA 1
ATOM 1012 C C . LEU A 1 124 ? -42.985 -23.562 -19.133 1.00 87.88 124 LEU A C 1
ATOM 1014 O O . LEU A 1 124 ? -42.127 -22.815 -18.651 1.00 87.88 124 LEU A O 1
ATOM 1018 N N . CYS A 1 125 ? -44.071 -23.919 -18.457 1.00 89.44 125 CYS A N 1
ATOM 1019 C CA . CYS A 1 125 ? -44.274 -23.564 -17.063 1.00 89.44 125 CYS A CA 1
ATOM 1020 C C . CYS A 1 125 ? -43.145 -24.150 -16.199 1.00 89.44 125 CYS A C 1
ATOM 1022 O O . CYS A 1 125 ? -42.815 -25.331 -16.300 1.00 89.44 125 CYS A O 1
ATOM 1024 N N . GLY A 1 126 ? -42.564 -23.336 -15.313 1.00 86.38 126 GLY A N 1
ATOM 1025 C CA . GLY A 1 126 ? -41.470 -23.768 -14.435 1.00 86.38 126 GLY A CA 1
ATOM 1026 C C . GLY A 1 126 ? -41.864 -24.822 -13.393 1.00 86.38 126 GLY A C 1
ATOM 1027 O O . GLY A 1 126 ? -40.974 -25.434 -12.814 1.00 86.38 126 GLY A O 1
ATOM 1028 N N . VAL A 1 127 ? -43.167 -25.029 -13.162 1.00 91.69 127 VAL A N 1
ATOM 1029 C CA . VAL A 1 127 ? -43.703 -25.986 -12.178 1.00 91.69 127 VAL A CA 1
ATOM 1030 C C . VAL A 1 127 ? -44.088 -27.297 -12.864 1.00 91.69 127 VAL A C 1
ATOM 1032 O O . VAL A 1 127 ? -43.456 -28.318 -12.624 1.00 91.69 127 VAL A O 1
ATOM 1035 N N . CYS A 1 128 ? -45.064 -27.269 -13.776 1.00 92.75 128 CYS A N 1
ATOM 1036 C CA . CYS A 1 128 ? -45.598 -28.482 -14.409 1.00 92.75 128 CYS A CA 1
ATOM 1037 C C . CYS A 1 128 ? -44.988 -28.817 -15.780 1.00 92.75 128 CYS A C 1
ATOM 1039 O O . CYS A 1 128 ? -45.389 -29.794 -16.402 1.00 92.75 128 CYS A O 1
ATOM 1041 N N . ARG A 1 129 ? -44.044 -28.008 -16.286 1.00 88.94 129 ARG A N 1
ATOM 1042 C CA . ARG A 1 129 ? -43.384 -28.189 -17.597 1.00 88.94 129 ARG A CA 1
ATOM 1043 C C . ARG A 1 129 ? -44.328 -28.199 -18.809 1.00 88.94 129 ARG A C 1
ATOM 1045 O O . ARG A 1 129 ? -43.901 -28.557 -19.900 1.00 88.94 129 ARG A O 1
ATOM 1052 N N . LEU A 1 130 ? -45.573 -27.744 -18.664 1.00 88.81 130 LEU A N 1
ATOM 1053 C CA . LEU A 1 130 ? -46.524 -27.613 -19.772 1.00 88.81 130 LEU A CA 1
ATOM 1054 C C . LEU A 1 130 ? -46.470 -26.219 -20.406 1.00 88.81 130 LEU A C 1
ATOM 1056 O O . LEU A 1 130 ? -46.247 -25.216 -19.726 1.00 88.81 130 LEU A O 1
ATOM 1060 N N . ALA A 1 131 ? -46.696 -26.150 -21.717 1.00 87.62 131 ALA A N 1
ATOM 1061 C CA . ALA A 1 131 ? -46.835 -24.888 -22.437 1.00 87.62 131 ALA A CA 1
ATOM 1062 C C . ALA A 1 131 ? -48.199 -24.226 -22.154 1.00 87.62 131 ALA A C 1
ATOM 1064 O O . ALA A 1 131 ? -49.156 -24.878 -21.742 1.00 87.62 131 ALA A O 1
ATOM 1065 N N . GLY A 1 132 ? -48.302 -22.922 -22.418 1.00 88.38 132 GLY A N 1
ATOM 1066 C CA . GLY A 1 132 ? -49.581 -22.196 -22.412 1.00 88.38 132 GLY A CA 1
ATOM 1067 C C . GLY A 1 132 ? -49.897 -21.423 -21.131 1.00 88.38 132 GLY A C 1
ATOM 1068 O O . GLY A 1 132 ? -50.832 -20.628 -21.124 1.00 88.38 132 GLY A O 1
ATOM 1069 N N . HIS A 1 133 ? -49.100 -21.574 -20.072 1.00 89.62 133 HIS A N 1
ATOM 1070 C CA . HIS A 1 133 ? -49.217 -20.749 -18.870 1.00 89.62 133 HIS A CA 1
ATOM 1071 C C . HIS A 1 133 ? -47.856 -20.514 -18.208 1.00 89.62 133 HIS A C 1
ATOM 1073 O O . HIS A 1 133 ? -46.891 -21.248 -18.417 1.00 89.62 133 HIS A O 1
ATOM 1079 N N . ASN A 1 134 ? -47.774 -19.449 -17.414 1.00 87.25 134 ASN A N 1
ATOM 1080 C CA . ASN A 1 134 ? -46.612 -19.143 -16.590 1.00 87.25 134 ASN A CA 1
ATOM 1081 C C . ASN A 1 134 ? -46.814 -19.681 -15.164 1.00 87.25 134 ASN A C 1
ATOM 1083 O O . ASN A 1 134 ? -47.904 -20.107 -14.789 1.00 87.25 134 ASN A O 1
ATOM 1087 N N . ARG A 1 135 ? -45.760 -19.617 -14.345 1.00 88.75 135 ARG A N 1
ATOM 1088 C CA . ARG A 1 135 ? -45.783 -20.102 -12.957 1.00 88.75 135 A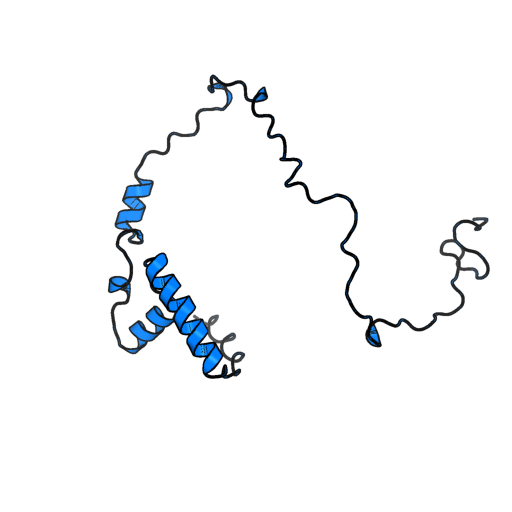RG A CA 1
ATOM 1089 C C . ARG A 1 135 ? -46.921 -19.507 -12.115 1.00 88.75 135 ARG A C 1
ATOM 1091 O O . ARG A 1 135 ? -47.436 -20.202 -11.255 1.00 88.75 135 ARG A O 1
ATOM 1098 N N . SER A 1 136 ? -47.327 -18.260 -12.360 1.00 89.81 136 SER A N 1
ATOM 1099 C CA . SER A 1 136 ? -48.385 -17.606 -11.576 1.00 89.81 136 SER A CA 1
ATOM 1100 C C . SER A 1 136 ? -49.802 -18.072 -11.915 1.00 89.81 136 SER A C 1
ATOM 1102 O O . SER A 1 136 ? -50.715 -17.813 -11.142 1.00 89.81 136 SER A O 1
ATOM 1104 N N . LYS A 1 137 ? -49.995 -18.744 -13.055 1.00 88.19 137 LYS A N 1
ATOM 1105 C CA . LYS A 1 137 ? -51.278 -19.326 -13.479 1.00 88.19 137 LYS A CA 1
ATOM 1106 C C . LYS A 1 137 ? -51.244 -20.858 -13.476 1.00 88.19 137 LYS A C 1
ATOM 1108 O O . LYS A 1 137 ? -52.044 -21.487 -14.162 1.00 88.19 137 LYS A O 1
ATOM 1113 N N . CYS A 1 138 ? -50.281 -21.455 -12.772 1.00 92.00 138 CYS A N 1
ATOM 1114 C CA . CYS A 1 138 ? -50.214 -22.902 -12.622 1.00 92.00 138 CYS A CA 1
ATOM 1115 C C . CYS A 1 138 ? -51.240 -23.359 -11.582 1.00 92.00 138 CYS A C 1
ATOM 1117 O O . CYS A 1 138 ? -51.389 -22.721 -10.545 1.00 92.00 138 CYS A O 1
ATOM 1119 N N . LEU A 1 139 ? -51.951 -24.445 -11.885 1.00 88.50 139 LEU A N 1
ATOM 1120 C CA . LEU A 1 139 ? -52.917 -25.071 -10.975 1.00 88.50 139 LEU A CA 1
ATOM 1121 C C . LEU A 1 139 ? -52.273 -26.156 -10.085 1.00 88.50 139 LEU A C 1
ATOM 1123 O O . LEU A 1 139 ? -52.986 -26.819 -9.338 1.00 88.50 139 LEU A O 1
ATOM 1127 N N . HIS A 1 140 ? -50.950 -26.337 -10.195 1.00 78.38 140 HIS A N 1
ATOM 1128 C CA . HIS A 1 140 ? -50.109 -27.147 -9.308 1.00 78.38 140 HIS A CA 1
ATOM 1129 C C . HIS A 1 140 ? -49.371 -26.234 -8.332 1.00 78.38 140 HIS A C 1
ATOM 1131 O O . HIS A 1 140 ? -49.314 -26.595 -7.139 1.00 78.38 140 HIS A O 1
#